Protein AF-A0A534NE28-F1 (afdb_monomer)

Solvent-accessible surface area (backbone atoms only — not comparable to full-atom values): 4115 Å² total; per-residue (Å²): 113,80,94,48,65,92,74,65,85,82,88,85,82,76,80,97,67,49,71,68,59,50,47,54,52,43,44,54,49,55,54,50,32,56,78,68,70,48,92,74,76,85,61,56,48,57,54,49,51,57,49,52,73,73,57,72,66,94,88,80,128

Foldseek 3Di:
DVVCVPPDDDDDDDDPCDLVNVLVVVVCVLVVCVVVVNDDDPCPSVVSVVVCVVCPDPDDD

Mean predicted aligned error: 6.2 Å

Secondary structure (DSSP, 8-state):
-GGGTTT-------SS--HHHHHHHHHHHHHHHHHTT----S-HHHHHHHHHHH---TT--

Radius of gyration: 14.32 Å; Cα contacts (8 Å, |Δi|>4): 16; chains: 1; bounding box: 28×30×35 Å

pLDDT: mean 87.31, std 13.49, range [47.09, 98.0]

Sequence (61 aa):
LGKLKGKIFRIGHLGAFNDLTLCGTLSGVEMGLDLAGVPHRPGGVRAAMEHLAATVPEGQG

Structure (mmCIF, N/CA/C/O backbone):
data_AF-A0A534NE28-F1
#
_entry.id   AF-A0A534NE28-F1
#
loop_
_atom_site.group_PDB
_atom_site.id
_atom_site.type_symbol
_atom_site.label_atom_id
_atom_site.label_alt_id
_atom_site.label_comp_id
_atom_site.label_asym_id
_atom_site.label_entity_id
_atom_site.label_seq_id
_atom_site.pdbx_PDB_ins_code
_atom_site.Cartn_x
_atom_site.Cartn_y
_atom_site.Cartn_z
_atom_site.occupancy
_atom_site.B_iso_or_equiv
_atom_site.auth_seq_id
_atom_site.auth_comp_id
_atom_site.auth_asym_id
_atom_site.auth_atom_id
_atom_site.pdbx_PDB_model_num
ATOM 1 N N . LEU A 1 1 ? -1.319 21.876 3.580 1.00 61.31 1 LEU A N 1
ATOM 2 C CA . LEU A 1 1 ? -1.337 20.586 4.319 1.00 61.31 1 LEU A CA 1
ATOM 3 C C . LEU A 1 1 ? -2.257 20.553 5.554 1.00 61.31 1 LEU A C 1
ATOM 5 O O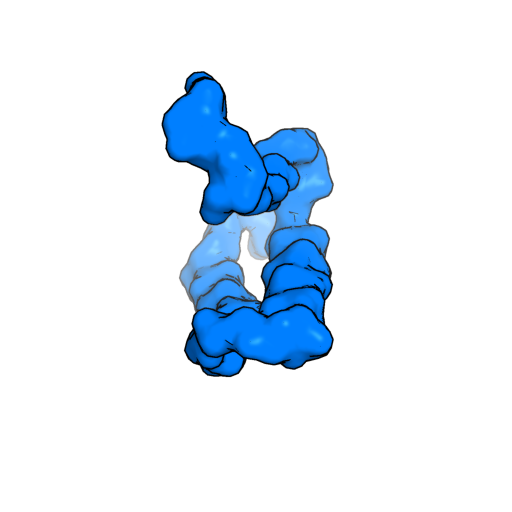 . LEU A 1 1 ? -2.692 19.469 5.915 1.00 61.31 1 LEU A O 1
ATOM 9 N N . GLY A 1 2 ? -2.588 21.684 6.199 1.00 77.50 2 GLY A N 1
ATOM 10 C CA . GLY A 1 2 ? -3.309 21.688 7.489 1.00 77.50 2 GLY A CA 1
ATOM 11 C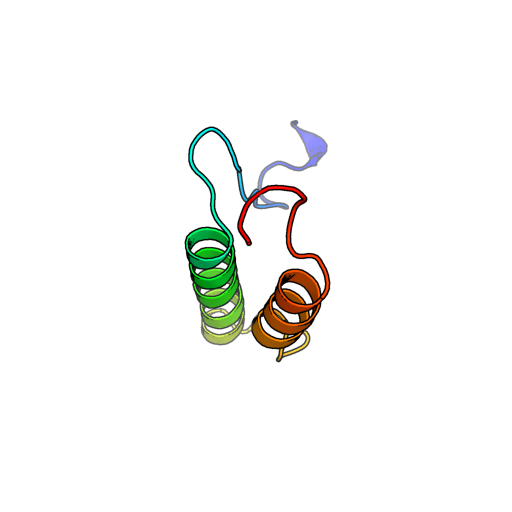 C . GLY A 1 2 ? -4.671 20.974 7.516 1.00 77.50 2 GLY A C 1
ATOM 12 O O . GLY A 1 2 ? -4.956 20.267 8.473 1.00 77.50 2 GLY A O 1
ATOM 13 N N . LYS A 1 3 ? -5.479 21.072 6.450 1.00 80.81 3 LYS A N 1
ATOM 14 C CA . LYS A 1 3 ? -6.828 20.465 6.396 1.00 80.81 3 LYS A CA 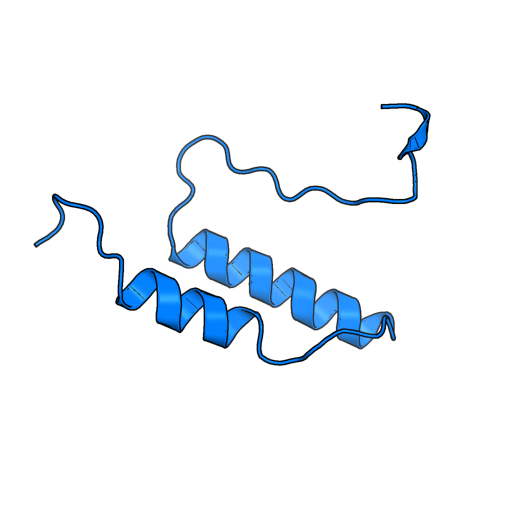1
ATOM 15 C C . LYS A 1 3 ? -6.841 18.926 6.358 1.00 80.81 3 LYS A C 1
ATOM 17 O O . LYS A 1 3 ? -7.859 18.325 6.687 1.00 80.81 3 LYS A O 1
ATOM 22 N N . LEU A 1 4 ? -5.732 18.300 5.955 1.00 85.88 4 LEU A N 1
ATOM 23 C CA . LEU A 1 4 ? -5.609 16.843 5.785 1.00 85.88 4 LEU A CA 1
ATOM 24 C C . LEU A 1 4 ? -4.768 16.185 6.893 1.00 85.88 4 LEU A C 1
ATOM 26 O O . LEU A 1 4 ? -4.589 14.968 6.898 1.00 85.88 4 LEU A O 1
ATOM 30 N N . LYS A 1 5 ? -4.245 16.973 7.841 1.00 86.88 5 LYS A N 1
ATOM 31 C CA . LYS A 1 5 ? -3.407 16.472 8.935 1.00 86.88 5 LYS A CA 1
ATOM 32 C C . LYS A 1 5 ? -4.178 15.434 9.759 1.00 86.88 5 LYS A C 1
ATOM 34 O O . LYS A 1 5 ? -5.295 15.701 10.190 1.00 86.88 5 LYS A O 1
ATOM 39 N N . GLY A 1 6 ? -3.582 14.257 9.949 1.00 86.56 6 GLY A N 1
ATOM 40 C CA . GLY A 1 6 ? -4.183 13.146 10.699 1.00 86.56 6 GLY A CA 1
ATOM 41 C C . GLY A 1 6 ? -5.330 12.422 9.984 1.00 86.56 6 GLY A C 1
ATOM 42 O O . GLY A 1 6 ? -5.895 11.503 10.558 1.00 86.56 6 GLY A O 1
ATOM 43 N N . LYS A 1 7 ? -5.678 12.818 8.752 1.00 89.00 7 LYS A N 1
ATOM 44 C CA . LYS A 1 7 ? -6.752 12.191 7.961 1.00 89.00 7 LYS A CA 1
ATOM 45 C C . LYS A 1 7 ? -6.242 11.377 6.777 1.00 89.00 7 LYS A C 1
ATOM 47 O O . LYS A 1 7 ? -7.010 10.630 6.187 1.00 89.00 7 LYS A O 1
ATOM 52 N N . ILE A 1 8 ? -4.976 11.556 6.404 1.00 91.88 8 ILE A N 1
ATOM 53 C CA . ILE A 1 8 ? -4.351 10.858 5.280 1.00 91.88 8 ILE A CA 1
ATOM 54 C C . ILE A 1 8 ? -2.982 10.319 5.682 1.00 91.88 8 ILE A C 1
ATOM 56 O O . ILE A 1 8 ? -2.271 10.936 6.480 1.00 91.88 8 ILE A O 1
ATOM 60 N N . PHE A 1 9 ? -2.591 9.221 5.047 1.00 92.00 9 PHE A N 1
ATOM 61 C CA . PHE A 1 9 ? -1.198 8.812 4.911 1.00 92.00 9 PHE A CA 1
ATOM 62 C C . PHE A 1 9 ? -0.776 8.975 3.447 1.00 92.00 9 PHE A C 1
ATOM 64 O O . PHE A 1 9 ? -1.611 9.159 2.561 1.00 92.00 9 PHE A O 1
ATOM 71 N N . ARG A 1 10 ? 0.531 8.984 3.190 1.00 91.25 10 ARG A N 1
ATOM 72 C CA . ARG A 1 10 ? 1.085 9.120 1.840 1.00 91.25 10 ARG A CA 1
ATOM 73 C C . ARG A 1 10 ? 2.095 8.015 1.615 1.00 91.25 10 ARG A C 1
ATOM 75 O O . ARG A 1 10 ? 2.941 7.790 2.474 1.00 91.25 10 ARG A O 1
ATOM 82 N N . ILE A 1 11 ? 2.028 7.399 0.446 1.00 90.62 11 ILE A N 1
ATOM 83 C CA . ILE A 1 11 ? 3.075 6.524 -0.065 1.00 90.62 11 ILE A CA 1
ATOM 84 C C . ILE A 1 11 ? 3.926 7.400 -0.981 1.00 90.62 11 ILE A C 1
ATOM 86 O O . ILE A 1 11 ? 3.451 7.868 -2.013 1.00 90.62 11 ILE A O 1
ATOM 90 N N . GLY A 1 12 ? 5.140 7.728 -0.548 1.00 83.25 12 GLY A N 1
ATOM 91 C CA . GLY A 1 12 ? 6.081 8.476 -1.377 1.00 83.25 12 GLY A CA 1
ATOM 92 C C . GLY A 1 12 ? 6.865 7.520 -2.269 1.00 83.25 12 GLY A C 1
ATOM 93 O O . GLY A 1 12 ? 7.375 6.524 -1.768 1.00 83.25 12 GLY A O 1
ATOM 94 N N . HIS A 1 13 ? 7.002 7.842 -3.553 1.00 78.06 13 HIS A N 1
ATOM 95 C CA . HIS A 1 13 ? 7.910 7.150 -4.465 1.00 78.06 13 HIS A CA 1
ATOM 96 C C . HIS A 1 13 ? 8.923 8.165 -5.022 1.00 78.06 13 HIS A C 1
ATOM 98 O O . HIS A 1 13 ? 8.577 9.067 -5.780 1.00 78.06 13 HIS A O 1
ATOM 104 N N . LEU A 1 14 ? 10.181 8.075 -4.591 1.00 66.12 14 LEU A N 1
ATOM 105 C CA . LEU A 1 14 ? 11.288 8.910 -5.070 1.00 66.12 14 LEU A CA 1
ATOM 106 C C . LEU A 1 14 ? 12.541 8.034 -5.186 1.00 66.12 14 LEU A C 1
ATOM 108 O O . LEU A 1 14 ? 12.831 7.262 -4.275 1.00 66.12 14 LEU A O 1
ATOM 112 N N . GLY A 1 15 ? 13.291 8.166 -6.283 1.00 72.00 15 GLY A N 1
ATOM 113 C CA . GLY A 1 15 ? 14.482 7.348 -6.541 1.00 72.00 15 GLY A CA 1
ATOM 114 C C . GLY A 1 15 ? 14.150 5.949 -7.076 1.00 72.00 15 GLY A C 1
ATOM 115 O O . GLY A 1 15 ? 13.197 5.789 -7.834 1.00 72.00 15 GLY A O 1
ATOM 116 N N . ALA A 1 16 ? 14.954 4.943 -6.710 1.00 66.94 16 ALA A N 1
ATOM 117 C CA . ALA A 1 1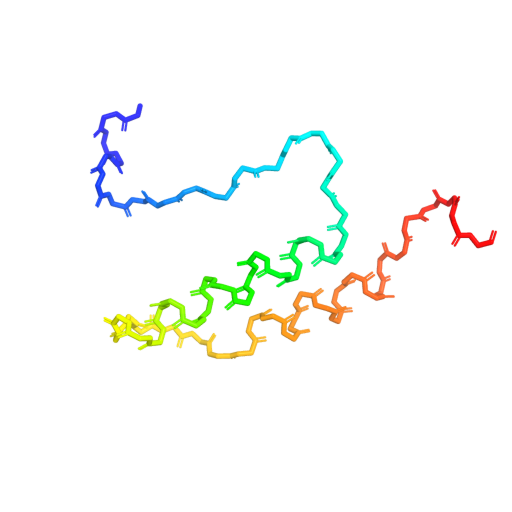6 ? 14.819 3.562 -7.182 1.00 66.94 16 ALA A CA 1
ATOM 118 C C . ALA A 1 16 ? 13.598 2.864 -6.554 1.00 66.94 16 ALA A C 1
ATOM 120 O O . ALA A 1 16 ? 13.705 2.114 -5.585 1.00 66.94 16 ALA A O 1
ATOM 121 N N . PHE A 1 17 ? 12.425 3.143 -7.113 1.00 79.00 17 PHE A N 1
ATOM 122 C CA . PHE A 1 17 ? 11.156 2.543 -6.731 1.00 79.00 17 PHE A CA 1
ATOM 123 C C . PHE A 1 17 ? 10.665 1.675 -7.889 1.00 79.00 17 PHE A C 1
ATOM 125 O O . PHE A 1 17 ? 10.132 2.182 -8.871 1.00 79.00 17 PHE A O 1
ATOM 132 N N . ASN A 1 18 ? 10.943 0.376 -7.796 1.00 87.50 18 ASN A N 1
ATOM 133 C CA . ASN A 1 18 ? 10.570 -0.608 -8.807 1.00 87.50 18 ASN A CA 1
ATOM 134 C C . ASN A 1 18 ? 9.258 -1.317 -8.442 1.00 87.50 18 ASN A C 1
ATOM 136 O O . ASN A 1 18 ? 8.759 -1.200 -7.318 1.00 87.50 18 ASN A O 1
ATOM 140 N N . ASP A 1 19 ? 8.737 -2.087 -9.392 1.00 90.12 19 ASP A N 1
ATOM 141 C CA . ASP A 1 19 ? 7.472 -2.815 -9.280 1.00 90.12 19 ASP A CA 1
ATOM 142 C C . ASP A 1 19 ? 7.426 -3.743 -8.061 1.00 90.12 19 ASP A C 1
ATOM 144 O O . ASP A 1 19 ? 6.414 -3.812 -7.366 1.00 90.12 19 ASP A O 1
ATOM 148 N N . LEU A 1 20 ? 8.541 -4.404 -7.735 1.00 91.56 20 LEU A N 1
ATOM 149 C CA . LEU A 1 20 ? 8.629 -5.277 -6.564 1.00 91.56 20 LEU A CA 1
ATOM 150 C C . LEU A 1 20 ? 8.482 -4.488 -5.254 1.00 91.56 20 LEU A C 1
ATOM 152 O O . LEU A 1 20 ? 7.716 -4.885 -4.375 1.00 91.56 20 LEU A O 1
ATOM 156 N N . THR A 1 21 ? 9.177 -3.357 -5.123 1.00 92.75 21 THR A N 1
ATOM 157 C CA . THR A 1 21 ? 9.086 -2.482 -3.945 1.00 92.75 21 THR A CA 1
ATOM 158 C C . THR A 1 21 ? 7.700 -1.846 -3.826 1.00 92.75 21 THR A C 1
ATOM 160 O O . THR A 1 21 ? 7.171 -1.729 -2.716 1.00 92.75 21 THR A O 1
ATOM 163 N N . LEU A 1 22 ? 7.074 -1.485 -4.951 1.00 92.62 22 LEU A N 1
ATOM 164 C CA . LEU A 1 22 ? 5.689 -1.015 -4.984 1.00 92.62 22 LEU A CA 1
ATOM 165 C C . LEU A 1 22 ? 4.735 -2.101 -4.472 1.00 92.62 22 LEU A C 1
ATOM 167 O O . LEU A 1 22 ? 3.972 -1.844 -3.541 1.00 92.62 22 LEU A O 1
ATOM 171 N N . CYS A 1 23 ? 4.821 -3.320 -5.003 1.00 95.12 23 CYS A N 1
ATOM 172 C CA . CYS A 1 23 ? 4.008 -4.450 -4.554 1.00 95.12 23 CYS A CA 1
ATOM 173 C C . CYS A 1 23 ? 4.213 -4.754 -3.063 1.00 95.12 23 CYS A C 1
ATOM 175 O O . CYS A 1 23 ? 3.236 -4.914 -2.336 1.00 95.12 23 CYS A O 1
ATOM 177 N N . GLY A 1 24 ? 5.456 -4.762 -2.571 1.00 95.25 24 GLY A N 1
ATOM 178 C CA . GLY A 1 24 ? 5.747 -4.929 -1.143 1.00 95.25 24 GLY A CA 1
ATOM 179 C C . GLY A 1 24 ? 5.124 -3.828 -0.274 1.00 95.25 24 GLY A C 1
ATOM 180 O O . GLY A 1 24 ? 4.556 -4.112 0.781 1.00 95.25 24 GLY A O 1
ATOM 181 N N . THR A 1 25 ? 5.156 -2.580 -0.748 1.00 95.38 25 THR A N 1
ATOM 182 C CA . THR A 1 25 ? 4.523 -1.440 -0.067 1.00 95.38 25 THR A CA 1
ATOM 183 C C . THR A 1 25 ? 3.007 -1.609 0.017 1.00 95.38 25 THR A C 1
ATOM 185 O O . THR A 1 25 ? 2.428 -1.443 1.091 1.00 95.38 25 THR A O 1
ATOM 188 N N . LEU A 1 26 ? 2.362 -1.969 -1.095 1.00 96.44 26 LEU A N 1
ATOM 189 C CA . LEU A 1 26 ? 0.916 -2.193 -1.142 1.00 96.44 26 LEU A CA 1
ATOM 190 C C . LEU A 1 26 ? 0.494 -3.371 -0.256 1.00 96.44 26 LEU A C 1
ATOM 192 O O . LEU A 1 26 ? -0.510 -3.260 0.442 1.00 96.44 26 LEU A O 1
ATOM 196 N N . SER A 1 27 ? 1.292 -4.443 -0.204 1.00 97.75 27 SER A N 1
ATOM 197 C CA . SER A 1 27 ? 1.057 -5.579 0.697 1.00 97.75 27 SER A CA 1
ATOM 198 C C . SER A 1 27 ? 1.063 -5.159 2.161 1.00 97.75 27 SER A C 1
ATOM 200 O O . SER A 1 27 ? 0.155 -5.520 2.906 1.00 97.75 27 SER A O 1
ATOM 202 N N . GLY A 1 28 ? 2.040 -4.346 2.573 1.00 97.19 28 GLY A N 1
ATOM 203 C CA . GLY A 1 28 ? 2.084 -3.813 3.935 1.00 97.19 28 GLY A CA 1
ATOM 204 C C . GLY A 1 28 ? 0.882 -2.923 4.267 1.00 97.19 28 GLY A C 1
ATOM 205 O O . GLY A 1 28 ? 0.371 -2.977 5.384 1.00 97.19 28 GLY A O 1
ATOM 206 N N . VAL A 1 29 ? 0.401 -2.134 3.302 1.00 97.12 29 VAL A N 1
ATOM 207 C CA . VAL A 1 29 ? -0.799 -1.300 3.470 1.00 97.12 29 VAL A CA 1
ATOM 208 C C . VAL A 1 29 ? -2.046 -2.164 3.630 1.00 97.12 29 VAL A C 1
ATOM 210 O O . VAL A 1 29 ? -2.782 -1.959 4.588 1.00 97.12 29 VAL A O 1
ATOM 213 N N . GLU A 1 30 ? -2.274 -3.130 2.739 1.00 97.94 30 GLU A N 1
ATOM 214 C CA . GLU A 1 30 ? -3.451 -4.008 2.787 1.00 97.94 30 GLU A CA 1
ATOM 215 C C . GLU A 1 30 ? -3.488 -4.805 4.102 1.00 97.94 30 GLU A C 1
ATOM 217 O O . GLU A 1 30 ? -4.464 -4.716 4.847 1.00 97.94 30 GLU A O 1
ATOM 222 N N . MET A 1 31 ? -2.368 -5.433 4.485 1.00 98.00 31 MET A N 1
ATOM 223 C CA . MET A 1 31 ? -2.228 -6.101 5.787 1.00 98.00 31 MET A CA 1
ATOM 224 C C . MET A 1 31 ? -2.477 -5.157 6.971 1.00 98.00 31 MET A C 1
ATOM 226 O O . MET A 1 31 ? -3.118 -5.534 7.951 1.00 98.00 31 MET A O 1
ATOM 230 N N . GLY A 1 32 ? -1.946 -3.934 6.915 1.00 97.25 32 GLY A N 1
ATOM 231 C CA . GLY A 1 32 ? -2.102 -2.952 7.985 1.00 97.25 32 GLY A CA 1
ATOM 232 C C . GLY A 1 32 ? -3.549 -2.490 8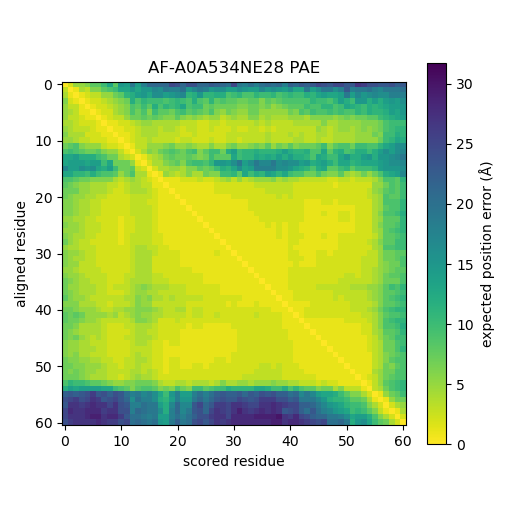.154 1.00 97.25 32 GLY A C 1
ATOM 233 O O . GLY A 1 32 ? -4.008 -2.335 9.285 1.00 97.25 32 GLY A O 1
ATOM 234 N N . LEU A 1 33 ? -4.277 -2.299 7.049 1.00 97.12 33 LEU A N 1
ATOM 235 C CA . LEU A 1 33 ? -5.699 -1.955 7.075 1.00 97.12 33 LEU A CA 1
ATOM 236 C C . LEU A 1 33 ? -6.537 -3.099 7.657 1.00 97.12 33 LEU A C 1
ATOM 238 O O . LEU A 1 33 ? -7.404 -2.828 8.487 1.00 97.12 33 LEU A O 1
ATOM 242 N N . ASP A 1 34 ? -6.239 -4.349 7.287 1.00 97.19 34 ASP A N 1
ATOM 243 C CA . ASP A 1 34 ? -6.882 -5.545 7.850 1.00 97.19 34 ASP A CA 1
ATOM 244 C C . ASP A 1 34 ? -6.672 -5.633 9.367 1.00 97.19 34 ASP A C 1
ATOM 246 O O . ASP A 1 34 ? -7.634 -5.707 10.133 1.00 97.19 34 ASP A O 1
ATOM 250 N N . LEU A 1 35 ? -5.417 -5.552 9.822 1.00 97.94 35 LEU A N 1
ATOM 251 C CA . LEU A 1 35 ? -5.072 -5.619 11.248 1.00 97.94 35 LEU A CA 1
ATOM 252 C C . LEU A 1 35 ? -5.688 -4.472 12.061 1.00 97.94 35 LEU A C 1
ATOM 254 O O . LEU A 1 35 ? -6.011 -4.652 13.235 1.00 97.94 35 LEU A O 1
ATOM 258 N N . ALA A 1 36 ? -5.856 -3.299 11.450 1.00 97.12 36 ALA A N 1
ATOM 259 C CA . ALA A 1 36 ? -6.491 -2.142 12.072 1.00 97.12 36 ALA A CA 1
ATOM 260 C C . ALA A 1 36 ? -8.032 -2.177 12.014 1.00 97.12 36 ALA A C 1
ATOM 262 O O . ALA A 1 36 ? -8.674 -1.267 12.540 1.00 97.12 36 ALA A O 1
ATOM 263 N N . GLY A 1 37 ? -8.637 -3.182 11.367 1.00 97.00 37 GLY A N 1
ATOM 264 C CA . GLY A 1 37 ? -10.086 -3.275 11.181 1.00 97.00 37 GLY A CA 1
ATOM 265 C C . GLY A 1 37 ? -10.662 -2.161 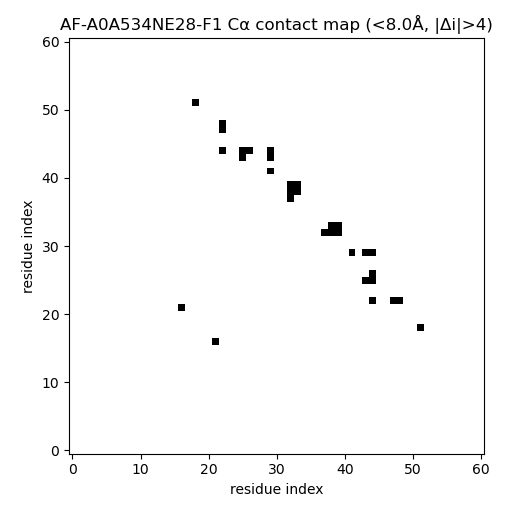10.301 1.00 97.00 37 GLY A C 1
ATOM 266 O O . GLY A 1 37 ? -11.838 -1.817 10.429 1.00 97.00 37 GLY A O 1
ATOM 267 N N . VAL A 1 38 ? -9.843 -1.558 9.433 1.00 96.56 38 VAL A N 1
ATOM 268 C CA . VAL A 1 38 ? -10.282 -0.501 8.519 1.00 96.56 38 VAL A CA 1
ATOM 269 C C . VAL A 1 38 ? -11.000 -1.145 7.331 1.00 96.56 38 VAL A C 1
ATOM 271 O O . VAL A 1 38 ? -10.375 -1.919 6.601 1.00 96.56 38 VAL A O 1
ATOM 274 N N . PRO A 1 39 ? -12.282 -0.812 7.073 1.00 96.69 39 PRO A N 1
ATOM 275 C CA . PRO A 1 39 ? -12.996 -1.347 5.923 1.00 96.69 39 PRO A CA 1
ATOM 276 C C . PRO A 1 39 ? -12.294 -0.969 4.619 1.00 96.69 39 PRO A C 1
ATOM 278 O O . PRO A 1 39 ? -12.134 0.209 4.296 1.00 96.69 39 PRO A O 1
ATOM 281 N N . HIS A 1 40 ? -11.898 -1.978 3.856 1.00 95.50 40 HIS A N 1
ATOM 282 C CA . HIS A 1 40 ? -11.319 -1.820 2.533 1.00 95.50 40 HIS A CA 1
ATOM 283 C C . HIS A 1 40 ? -11.706 -3.009 1.652 1.00 95.50 40 HIS A C 1
ATOM 285 O O . HIS A 1 40 ? -12.280 -3.995 2.116 1.00 95.50 40 HIS A O 1
ATOM 291 N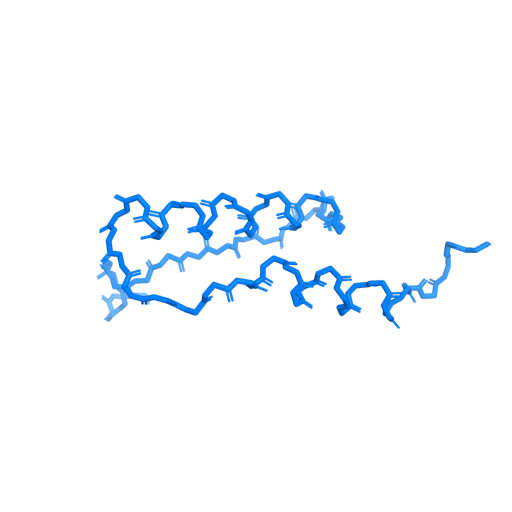 N . ARG A 1 41 ? -11.442 -2.894 0.349 1.00 96.38 41 ARG A N 1
ATOM 292 C CA . ARG A 1 41 ? -11.657 -3.989 -0.595 1.00 96.38 41 ARG A CA 1
ATOM 293 C C . ARG A 1 41 ? -10.384 -4.840 -0.662 1.00 96.38 41 ARG A C 1
ATOM 295 O O . ARG A 1 41 ? -9.367 -4.289 -1.086 1.00 96.38 41 ARG A O 1
ATOM 302 N N . PRO A 1 42 ? -10.434 -6.135 -0.317 1.00 93.94 42 PRO A N 1
ATOM 303 C CA . PRO A 1 42 ? -9.274 -7.006 -0.447 1.00 93.94 42 PRO A CA 1
ATOM 304 C C . PRO A 1 42 ? -8.954 -7.301 -1.920 1.00 93.94 42 PRO A C 1
ATOM 306 O O . PRO A 1 42 ? -9.817 -7.209 -2.802 1.00 93.94 42 PRO A O 1
ATOM 309 N N . GLY A 1 43 ? -7.713 -7.698 -2.180 1.00 96.88 43 GLY A N 1
ATOM 310 C CA . GLY A 1 43 ? -7.161 -7.990 -3.500 1.00 96.88 43 GLY A CA 1
ATOM 311 C C . GLY A 1 43 ? -6.498 -6.795 -4.188 1.00 96.88 43 GLY A C 1
ATOM 312 O O . GLY A 1 43 ? -6.257 -6.865 -5.395 1.00 96.88 43 GLY A O 1
ATOM 313 N N . GLY A 1 44 ? -6.196 -5.718 -3.460 1.00 96.56 44 GLY A N 1
ATOM 314 C CA . GLY A 1 44 ? -5.560 -4.521 -4.018 1.00 96.56 44 GLY A CA 1
ATOM 315 C C . GLY A 1 44 ? -4.169 -4.812 -4.583 1.00 96.56 44 GLY A C 1
ATOM 316 O O . GLY A 1 44 ? -3.858 -4.404 -5.702 1.00 96.56 44 GLY A O 1
ATOM 317 N N . VAL A 1 45 ? -3.366 -5.598 -3.859 1.00 97.12 45 VAL A N 1
ATOM 318 C CA . VAL A 1 45 ? -2.037 -6.037 -4.323 1.00 97.12 45 VAL A CA 1
ATOM 319 C C . VAL A 1 45 ? -2.131 -6.841 -5.618 1.00 97.12 45 VAL A C 1
ATOM 321 O O . VAL A 1 45 ? -1.361 -6.610 -6.547 1.00 97.12 45 VAL A O 1
ATOM 324 N N . ARG A 1 46 ? -3.099 -7.762 -5.718 1.00 97.56 46 ARG A N 1
ATOM 325 C CA . ARG A 1 46 ? -3.302 -8.560 -6.935 1.00 97.56 46 ARG A CA 1
ATOM 326 C C . ARG A 1 46 ? -3.651 -7.679 -8.130 1.00 97.56 46 ARG A C 1
ATOM 328 O O . ARG A 1 46 ? -3.049 -7.844 -9.184 1.00 97.56 46 ARG A O 1
ATOM 335 N N . ALA A 1 47 ? -4.559 -6.723 -7.949 1.00 97.00 47 ALA A N 1
ATOM 336 C CA . ALA A 1 47 ? -4.920 -5.783 -9.005 1.00 97.00 47 ALA A CA 1
ATOM 337 C C . ALA A 1 47 ? -3.713 -4.947 -9.474 1.00 97.00 47 ALA A C 1
ATOM 339 O O . ALA A 1 47 ? -3.552 -4.709 -10.669 1.00 97.00 47 ALA A O 1
ATOM 340 N N 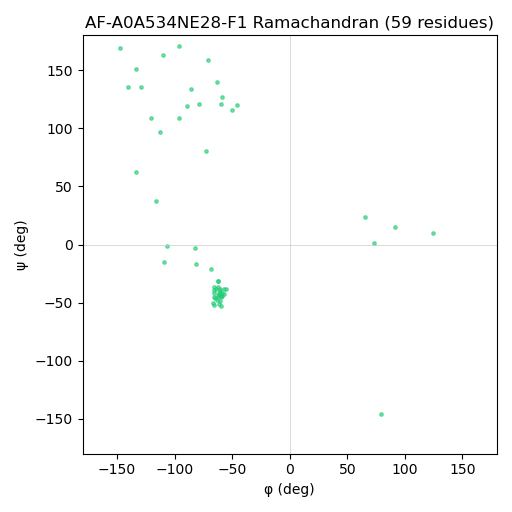. ALA A 1 48 ? -2.835 -4.537 -8.552 1.00 95.25 48 ALA A N 1
ATOM 341 C CA . ALA A 1 48 ? -1.606 -3.833 -8.905 1.00 95.25 48 ALA A CA 1
ATOM 342 C C . ALA A 1 48 ? -0.638 -4.722 -9.701 1.00 95.25 48 ALA A C 1
ATOM 344 O O . ALA A 1 48 ? -0.129 -4.286 -10.728 1.00 95.25 48 ALA A O 1
ATOM 345 N N . MET A 1 49 ? -0.426 -5.973 -9.281 1.00 95.56 49 MET A N 1
ATOM 346 C CA . MET A 1 49 ? 0.422 -6.924 -10.014 1.00 95.56 49 MET A CA 1
ATOM 347 C C . MET A 1 49 ? -0.100 -7.194 -11.429 1.00 95.56 49 MET A C 1
ATOM 349 O O . MET A 1 49 ? 0.683 -7.195 -12.374 1.00 95.56 49 MET A O 1
ATOM 353 N N . GLU A 1 50 ? -1.414 -7.387 -11.583 1.00 96.25 50 GLU A N 1
ATOM 354 C CA . GLU A 1 50 ? -2.061 -7.566 -12.890 1.00 96.25 50 GLU A CA 1
ATOM 355 C C . GLU A 1 50 ? -1.825 -6.352 -13.800 1.00 96.25 50 GLU A C 1
ATOM 357 O O . GLU A 1 50 ? -1.524 -6.516 -14.981 1.00 96.25 50 GLU A O 1
ATOM 362 N N . HIS A 1 51 ? -1.906 -5.138 -13.248 1.00 95.44 51 HIS A N 1
ATOM 363 C CA . HIS A 1 51 ? -1.617 -3.918 -13.995 1.00 95.44 51 HIS A CA 1
ATOM 364 C C . HIS A 1 51 ? -0.147 -3.837 -14.418 1.00 95.44 51 HIS A C 1
ATOM 366 O O . HIS A 1 51 ? 0.127 -3.674 -15.600 1.00 95.44 51 HIS A O 1
ATOM 372 N N . LEU A 1 52 ? 0.789 -4.013 -13.481 1.00 92.12 52 LEU A N 1
ATOM 373 C CA . LEU A 1 52 ? 2.228 -3.904 -13.744 1.00 92.12 52 LEU A CA 1
ATOM 374 C C . LEU A 1 52 ? 2.702 -4.934 -14.777 1.00 92.12 52 LEU A C 1
ATOM 376 O O . LEU A 1 52 ? 3.444 -4.594 -15.695 1.00 92.12 52 LEU A O 1
ATOM 380 N N . ALA A 1 53 ? 2.205 -6.172 -14.687 1.00 91.81 53 ALA A N 1
ATOM 381 C CA . ALA A 1 53 ? 2.493 -7.221 -15.664 1.00 91.81 53 ALA A CA 1
ATOM 382 C C . ALA A 1 53 ? 1.987 -6.875 -17.075 1.00 91.81 53 ALA A C 1
ATOM 384 O O . ALA A 1 53 ? 2.592 -7.282 -18.065 1.00 91.81 53 ALA A O 1
ATOM 385 N N . ALA A 1 54 ? 0.890 -6.121 -17.177 1.00 92.12 54 ALA A N 1
ATOM 386 C CA . ALA A 1 54 ? 0.352 -5.650 -18.448 1.00 92.12 54 ALA A CA 1
ATOM 387 C C . ALA A 1 54 ? 1.062 -4.391 -18.983 1.00 92.12 54 ALA A C 1
ATOM 389 O O . ALA A 1 54 ? 0.917 -4.077 -20.163 1.00 92.12 54 ALA A O 1
ATOM 390 N N . THR A 1 55 ? 1.816 -3.667 -18.147 1.00 81.75 55 THR A N 1
ATOM 391 C CA . THR A 1 55 ? 2.412 -2.361 -18.478 1.00 81.75 55 THR A CA 1
ATOM 392 C C . THR A 1 55 ? 3.942 -2.361 -18.474 1.00 81.75 55 THR A C 1
ATOM 394 O O . THR A 1 55 ? 4.535 -1.369 -1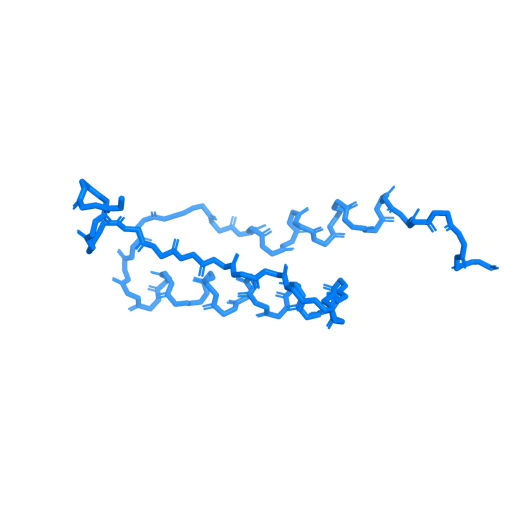8.055 1.00 81.75 55 THR A O 1
ATOM 397 N N . VAL A 1 56 ? 4.594 -3.439 -18.934 1.00 66.50 56 VAL A N 1
ATOM 398 C CA . VAL A 1 56 ? 6.068 -3.504 -19.036 1.00 66.50 56 VAL A CA 1
ATOM 399 C C . VAL A 1 56 ? 6.612 -2.202 -19.661 1.00 66.50 56 VAL A C 1
ATOM 401 O O . VAL A 1 56 ? 6.218 -1.872 -20.783 1.00 66.50 56 VAL A O 1
ATOM 404 N N . PRO A 1 57 ? 7.482 -1.440 -18.969 1.00 59.22 57 PRO A N 1
ATOM 405 C CA . PRO A 1 57 ? 8.040 -0.210 -19.520 1.00 59.22 57 PRO A CA 1
ATOM 406 C C . PRO A 1 57 ? 8.881 -0.514 -20.766 1.00 59.22 57 PRO A C 1
ATOM 408 O O . PRO A 1 57 ? 9.642 -1.484 -20.773 1.00 59.22 57 PRO A O 1
ATOM 411 N N . GLU A 1 58 ? 8.789 0.325 -21.803 1.00 53.78 58 GLU A N 1
ATOM 412 C CA . GLU A 1 58 ? 9.714 0.284 -22.943 1.00 53.78 58 GLU A CA 1
ATOM 413 C C . GLU A 1 58 ? 11.169 0.275 -22.430 1.00 53.78 58 GLU A C 1
ATOM 415 O O . GLU A 1 58 ? 11.614 1.230 -21.793 1.00 53.78 58 GLU A O 1
ATOM 420 N N . GLY A 1 59 ? 11.908 -0.812 -22.693 1.00 54.06 59 GLY A N 1
ATOM 421 C CA . GLY A 1 59 ? 13.358 -0.875 -22.468 1.00 54.06 59 GLY A CA 1
ATOM 422 C C . GLY A 1 59 ? 13.905 -1.992 -21.570 1.00 54.06 59 GLY A C 1
ATOM 423 O O . GLY A 1 59 ? 15.089 -1.941 -21.248 1.00 54.06 59 GLY A O 1
ATOM 424 N N . GLN A 1 60 ? 13.116 -2.992 -21.164 1.00 53.12 60 GLN A N 1
ATOM 425 C CA . GLN A 1 60 ? 13.638 -4.192 -20.478 1.00 53.12 60 GLN A CA 1
ATOM 426 C C . GLN A 1 60 ? 13.054 -5.489 -21.057 1.00 53.12 60 GLN A C 1
ATOM 428 O O . GLN A 1 60 ? 12.363 -6.240 -20.371 1.00 53.12 60 GLN A O 1
ATOM 433 N N . GLY A 1 61 ? 13.341 -5.724 -22.339 1.00 47.09 61 GLY A N 1
ATOM 434 C CA . GLY A 1 61 ? 13.190 -7.006 -23.030 1.00 47.09 61 GLY A CA 1
ATOM 435 C C . GLY A 1 61 ? 14.488 -7.376 -23.730 1.00 47.09 61 GLY A C 1
ATOM 436 O O . GLY A 1 61 ? 15.172 -6.434 -24.193 1.00 47.09 61 GLY A O 1
#